Protein AF-A0A348VRL7-F1 (afdb_monomer_lite)

pLDDT: mean 90.18, std 10.06, range [45.16, 97.25]

Secondary structure (DSSP, 8-state):
----EEEEEHHHHHHHHHHHHHHHHHHSS-B--HHHHHHHHGGGEEEEETTTTEEEEETTHHHHHHHHHB--

Structure (mmCIF, N/CA/C/O backbone):
data_AF-A0A348VRL7-F1
#
_entry.id   AF-A0A348VRL7-F1
#
loop_
_atom_site.group_PDB
_atom_site.id
_atom_site.type_symbol
_atom_site.label_atom_id
_atom_site.label_alt_id
_atom_site.label_comp_id
_atom_site.label_asym_id
_atom_site.label_entity_id
_atom_site.label_seq_id
_atom_site.pdbx_PDB_ins_code
_atom_site.Cartn_x
_atom_site.Cartn_y
_atom_site.Cartn_z
_atom_site.occupancy
_atom_site.B_iso_or_equiv
_atom_site.auth_seq_id
_atom_site.auth_comp_id
_atom_site.auth_asym_id
_atom_site.auth_atom_id
_atom_site.pdbx_PDB_model_num
ATOM 1 N N . MET A 1 1 ? -1.469 -20.450 12.844 1.00 45.16 1 MET A N 1
ATOM 2 C CA . MET A 1 1 ? -0.491 -19.393 12.514 1.00 45.16 1 MET A CA 1
ATOM 3 C C . MET A 1 1 ? -1.186 -18.058 12.696 1.00 45.16 1 MET A C 1
ATOM 5 O O . MET A 1 1 ? -2.157 -17.810 11.991 1.00 45.16 1 MET A O 1
ATOM 9 N N . SER A 1 2 ? -0.778 -17.256 13.679 1.00 55.47 2 SER A N 1
ATOM 10 C CA . SER A 1 2 ? -1.330 -15.912 13.873 1.00 55.47 2 SER A CA 1
ATOM 11 C C . SER A 1 2 ? -0.966 -15.076 12.652 1.00 55.47 2 SER A C 1
ATOM 13 O O . SER A 1 2 ? 0.211 -14.945 12.331 1.00 55.47 2 SER A O 1
ATOM 15 N N . THR A 1 3 ? -1.963 -14.582 11.920 1.00 67.62 3 THR A N 1
ATOM 16 C CA . THR A 1 3 ? -1.689 -13.651 10.823 1.00 67.62 3 THR A CA 1
ATOM 17 C C . THR A 1 3 ? -1.339 -12.328 11.479 1.00 67.62 3 THR A C 1
ATOM 19 O O . THR A 1 3 ? -2.227 -11.658 12.001 1.00 67.62 3 THR A O 1
ATOM 22 N N . GLU A 1 4 ? -0.051 -12.001 11.541 1.00 87.69 4 GLU A N 1
ATOM 23 C CA . GLU A 1 4 ? 0.387 -10.700 12.038 1.00 87.69 4 GLU A CA 1
ATOM 24 C C . GLU A 1 4 ? -0.288 -9.605 11.204 1.00 87.69 4 GLU A C 1
ATOM 26 O O . GLU A 1 4 ? -0.318 -9.674 9.971 1.00 87.69 4 GLU A O 1
ATOM 31 N N . ILE A 1 5 ? -0.902 -8.645 11.893 1.00 93.44 5 ILE A N 1
ATOM 32 C CA . ILE A 1 5 ? -1.675 -7.552 11.305 1.00 93.44 5 ILE A CA 1
ATOM 33 C C . ILE A 1 5 ? -1.045 -6.217 11.687 1.00 93.44 5 ILE A C 1
ATOM 35 O O . ILE A 1 5 ? -0.636 -6.011 12.827 1.00 93.44 5 ILE A O 1
ATOM 39 N N . GLU A 1 6 ? -0.983 -5.309 10.721 1.00 94.62 6 GLU A N 1
ATOM 40 C CA . GLU A 1 6 ? -0.479 -3.946 10.866 1.00 94.62 6 GLU A CA 1
ATOM 41 C C . GLU A 1 6 ? -1.623 -2.953 10.630 1.00 94.62 6 GLU A C 1
ATOM 43 O O . GLU A 1 6 ? -2.397 -3.110 9.684 1.00 94.62 6 GLU A O 1
ATOM 48 N N . ILE A 1 7 ? -1.710 -1.911 11.460 1.00 95.75 7 ILE A N 1
ATOM 49 C CA . ILE A 1 7 ? -2.653 -0.802 11.274 1.00 95.75 7 ILE A CA 1
ATOM 50 C C . ILE A 1 7 ? -1.876 0.395 10.733 1.00 95.75 7 ILE A C 1
ATOM 52 O O . ILE A 1 7 ? -0.900 0.829 11.347 1.00 95.75 7 ILE A O 1
ATOM 56 N N . ILE A 1 8 ? -2.302 0.928 9.591 1.00 96.06 8 ILE A N 1
ATOM 57 C CA . ILE A 1 8 ? -1.680 2.097 8.955 1.00 96.06 8 ILE A CA 1
ATOM 58 C C . ILE A 1 8 ? -2.736 3.106 8.523 1.00 96.06 8 ILE A C 1
ATOM 60 O O . ILE A 1 8 ? -3.902 2.767 8.354 1.00 96.06 8 ILE A O 1
ATOM 64 N N . THR A 1 9 ? -2.332 4.346 8.280 1.00 97.25 9 THR A N 1
ATOM 65 C CA . THR A 1 9 ? -3.207 5.357 7.675 1.00 97.25 9 THR A CA 1
ATOM 66 C C . THR A 1 9 ? -3.260 5.225 6.152 1.00 97.25 9 THR A C 1
ATOM 68 O O . THR A 1 9 ? -2.337 4.695 5.526 1.00 97.25 9 THR A O 1
ATOM 71 N N . TYR A 1 10 ? -4.290 5.800 5.523 1.00 95.12 10 TYR A N 1
ATOM 72 C CA . TYR A 1 10 ? -4.358 5.892 4.052 1.00 95.12 10 TYR A CA 1
ATOM 73 C C . TYR A 1 10 ? -3.141 6.592 3.452 1.00 95.12 10 TYR A C 1
ATOM 75 O O . TYR A 1 10 ? -2.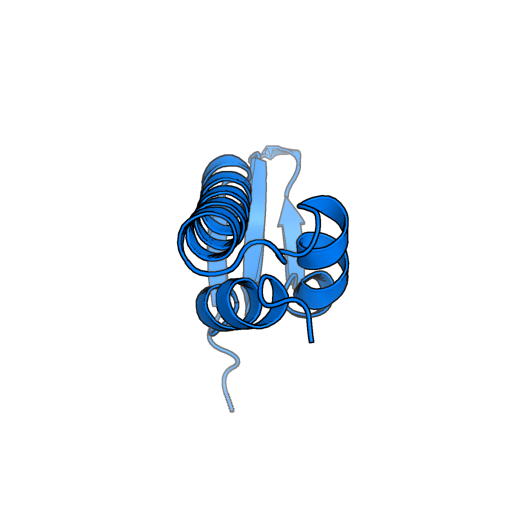637 6.177 2.414 1.00 95.12 10 TYR A O 1
ATOM 83 N N . GLN A 1 11 ? -2.621 7.617 4.132 1.00 96.44 11 GLN A N 1
ATOM 84 C CA . GLN A 1 11 ? -1.417 8.321 3.692 1.00 96.44 11 GLN A CA 1
ATOM 85 C C . GLN A 1 11 ? -0.181 7.421 3.731 1.00 96.44 11 GLN A C 1
ATOM 87 O O . GLN A 1 11 ? 0.659 7.491 2.838 1.00 96.44 11 GLN A O 1
ATOM 92 N N . GLN A 1 12 ? -0.050 6.563 4.746 1.00 96.31 12 GLN A N 1
ATOM 93 C CA . GLN A 1 12 ? 1.065 5.620 4.827 1.00 96.31 12 GLN A CA 1
ATOM 94 C C . GLN A 1 12 ? 0.998 4.567 3.718 1.00 96.31 12 GLN A C 1
ATOM 96 O O . GLN A 1 12 ? 2.041 4.227 3.151 1.00 96.31 12 GLN A O 1
ATOM 101 N N . TRP A 1 13 ? -0.206 4.086 3.396 1.00 95.75 13 TRP A N 1
ATOM 102 C CA . TRP A 1 13 ? -0.441 3.198 2.258 1.00 95.75 13 TRP A CA 1
ATOM 103 C C . TRP A 1 13 ? -0.053 3.872 0.937 1.00 95.75 13 TRP A C 1
ATOM 105 O O . TRP A 1 13 ? 0.816 3.377 0.220 1.00 95.75 13 TRP A O 1
ATOM 115 N N . ASP A 1 14 ? -0.624 5.042 0.662 1.00 95.94 14 ASP A N 1
ATOM 116 C CA . ASP A 1 14 ? -0.420 5.791 -0.580 1.00 95.94 14 ASP A CA 1
ATOM 117 C C . ASP A 1 14 ? 1.052 6.187 -0.780 1.00 95.94 14 ASP A C 1
ATOM 119 O O . ASP A 1 14 ? 1.646 5.960 -1.836 1.00 95.94 14 ASP A O 1
ATOM 123 N N . ALA A 1 15 ? 1.714 6.652 0.284 1.00 96.50 15 ALA A N 1
ATOM 124 C CA . ALA A 1 15 ? 3.141 6.956 0.258 1.00 96.50 15 ALA A CA 1
ATOM 125 C C . ALA A 1 15 ? 4.010 5.708 0.032 1.00 96.50 15 ALA A C 1
ATOM 127 O O . ALA A 1 15 ? 5.105 5.807 -0.527 1.00 96.50 15 ALA A O 1
ATOM 128 N N . ALA A 1 16 ? 3.592 4.527 0.494 1.00 96.12 16 ALA A N 1
ATOM 129 C CA . ALA A 1 16 ? 4.314 3.287 0.221 1.00 96.12 16 ALA A CA 1
ATOM 130 C C . ALA A 1 16 ? 4.195 2.885 -1.255 1.00 96.12 16 ALA A C 1
ATOM 132 O O . ALA A 1 16 ? 5.217 2.589 -1.876 1.00 96.12 16 ALA A O 1
ATOM 133 N N . VAL A 1 17 ? 2.986 2.938 -1.821 1.00 95.94 17 VAL A N 1
ATOM 134 C CA . VAL A 1 17 ? 2.742 2.634 -3.239 1.00 95.94 17 VAL A CA 1
ATOM 135 C C . VAL A 1 17 ? 3.474 3.628 -4.139 1.00 95.94 17 VAL A C 1
ATOM 137 O O . VAL A 1 17 ? 4.259 3.218 -4.994 1.00 95.94 17 VAL A O 1
ATOM 140 N N . SER A 1 18 ? 3.309 4.928 -3.893 1.00 95.50 18 SER A N 1
ATOM 141 C CA . SER A 1 18 ? 3.973 5.990 -4.654 1.00 95.50 18 SER A CA 1
ATOM 142 C C . SER A 1 18 ? 5.496 5.865 -4.629 1.00 95.50 18 SER A C 1
ATOM 144 O O . SER A 1 18 ? 6.147 6.016 -5.661 1.00 95.50 18 SER A O 1
ATOM 146 N N . ARG A 1 19 ? 6.095 5.537 -3.474 1.00 94.62 19 ARG A N 1
ATOM 147 C CA . ARG A 1 19 ? 7.547 5.305 -3.391 1.00 94.62 19 ARG A CA 1
ATOM 148 C C . ARG A 1 19 ? 7.992 4.103 -4.213 1.00 94.62 19 ARG A C 1
ATOM 150 O O . ARG A 1 19 ? 9.031 4.199 -4.854 1.00 94.62 19 ARG A O 1
ATOM 157 N N . ALA A 1 20 ? 7.237 3.007 -4.203 1.00 93.44 20 ALA A N 1
ATOM 158 C CA . ALA A 1 20 ? 7.579 1.822 -4.983 1.00 93.44 20 ALA A CA 1
ATOM 159 C C . ALA A 1 20 ? 7.487 2.091 -6.492 1.00 93.44 20 ALA A C 1
ATOM 161 O O . ALA A 1 20 ? 8.442 1.818 -7.211 1.00 93.44 20 ALA A O 1
ATOM 162 N N . VAL A 1 21 ? 6.399 2.716 -6.955 1.00 93.81 21 VAL A N 1
ATOM 163 C CA . VAL A 1 21 ? 6.235 3.100 -8.368 1.00 93.81 21 VAL A CA 1
ATOM 164 C C . VAL A 1 21 ? 7.338 4.064 -8.809 1.00 93.81 21 VAL A C 1
ATOM 166 O O . VAL A 1 21 ? 7.958 3.855 -9.845 1.00 93.81 21 VAL A O 1
ATOM 169 N N . ASN A 1 22 ? 7.638 5.091 -8.008 1.00 92.44 22 ASN A N 1
ATOM 170 C CA . ASN A 1 22 ? 8.686 6.060 -8.335 1.00 92.44 22 ASN A CA 1
ATOM 171 C C . ASN A 1 22 ? 10.092 5.450 -8.316 1.00 92.44 22 ASN A C 1
ATOM 173 O O . ASN A 1 22 ? 10.944 5.870 -9.097 1.00 92.44 22 ASN A O 1
ATOM 177 N N . ALA A 1 23 ? 10.358 4.500 -7.416 1.00 90.88 23 ALA A N 1
ATOM 178 C CA . ALA A 1 23 ? 11.628 3.785 -7.381 1.00 90.88 23 ALA A CA 1
ATOM 179 C C . ALA A 1 23 ? 11.814 2.953 -8.654 1.00 90.88 23 ALA A C 1
ATOM 181 O O . ALA A 1 23 ? 12.863 3.059 -9.288 1.00 90.88 23 ALA A O 1
ATOM 182 N N . GLU A 1 24 ? 10.777 2.219 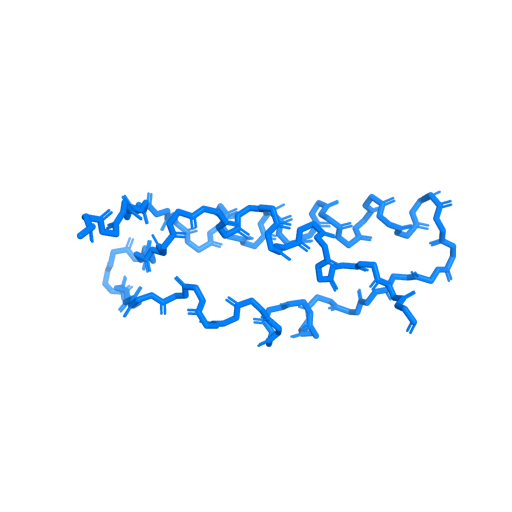-9.069 1.00 90.06 24 GLU A N 1
ATOM 183 C CA . GLU A 1 24 ? 10.822 1.454 -10.313 1.00 90.06 24 GLU A CA 1
ATOM 184 C C . GLU A 1 24 ? 10.954 2.373 -11.519 1.00 90.06 24 GLU A C 1
ATOM 186 O O . GLU A 1 24 ? 11.876 2.169 -12.287 1.00 90.06 24 GLU A O 1
ATOM 191 N N . MET A 1 25 ? 10.175 3.455 -11.627 1.00 86.88 25 MET A N 1
ATOM 192 C CA . MET A 1 25 ? 10.300 4.420 -12.733 1.00 86.88 25 MET A CA 1
ATOM 193 C C . MET A 1 25 ? 11.715 5.001 -12.882 1.00 86.88 25 MET A C 1
ATOM 195 O O . MET A 1 25 ? 12.131 5.315 -13.995 1.00 86.88 25 MET A O 1
ATOM 199 N N . LYS A 1 26 ? 12.451 5.173 -11.773 1.00 84.44 26 LYS A N 1
ATOM 200 C CA . LYS A 1 26 ? 13.835 5.677 -11.780 1.00 84.44 26 LYS A CA 1
ATOM 201 C C . LYS A 1 26 ? 14.866 4.605 -12.142 1.00 84.44 26 LYS A C 1
ATOM 203 O O . LYS A 1 26 ? 15.885 4.947 -12.734 1.00 84.44 26 LYS A O 1
ATOM 208 N N . GLY A 1 27 ? 14.645 3.353 -11.740 1.00 79.06 27 GLY A N 1
ATOM 209 C CA . GLY A 1 27 ? 15.580 2.244 -11.972 1.00 79.06 27 GLY A CA 1
ATOM 210 C C . GLY A 1 27 ? 15.361 1.524 -13.303 1.00 79.06 27 GLY A C 1
ATOM 211 O O . GLY A 1 27 ? 16.315 1.090 -13.940 1.00 79.06 27 GLY A O 1
ATOM 212 N N . ASN A 1 28 ? 14.108 1.446 -13.739 1.00 69.94 28 ASN A N 1
ATOM 213 C CA . ASN A 1 28 ? 13.632 0.765 -14.929 1.00 69.94 28 ASN A CA 1
ATOM 214 C C . ASN A 1 28 ? 12.558 1.655 -15.575 1.00 69.94 28 ASN A C 1
ATOM 216 O O . ASN A 1 28 ? 11.552 1.972 -14.953 1.00 69.94 28 ASN A O 1
ATOM 220 N N . HIS A 1 29 ? 12.687 2.023 -16.853 1.00 71.31 29 HIS A N 1
ATOM 221 C CA . HIS A 1 29 ? 11.671 2.826 -17.572 1.00 71.31 29 HIS A CA 1
ATOM 222 C C . HIS A 1 29 ? 10.324 2.086 -17.793 1.00 71.31 29 HIS A C 1
ATOM 224 O O . HIS A 1 29 ? 9.587 2.366 -18.738 1.00 71.31 29 HIS A O 1
ATOM 230 N N . ARG A 1 30 ? 10.016 1.089 -16.959 1.00 73.44 30 ARG A N 1
ATOM 231 C CA . ARG A 1 30 ? 8.836 0.233 -16.973 1.00 73.44 30 ARG A CA 1
ATOM 232 C C . ARG A 1 30 ? 8.404 -0.017 -15.528 1.00 73.44 30 ARG A C 1
ATOM 234 O O . ARG A 1 30 ? 8.794 -1.008 -14.921 1.00 73.44 30 ARG A O 1
ATOM 241 N N . ALA A 1 31 ? 7.591 0.883 -14.987 1.00 79.69 31 ALA A N 1
ATOM 242 C CA . ALA A 1 31 ? 6.883 0.650 -13.733 1.00 79.69 31 ALA A CA 1
ATOM 243 C C . ALA A 1 31 ? 5.392 0.447 -13.994 1.00 79.69 31 ALA A C 1
ATOM 245 O O . ALA A 1 31 ? 4.828 0.989 -14.950 1.00 79.69 31 ALA A O 1
ATOM 246 N N . MET A 1 32 ? 4.738 -0.310 -13.116 1.00 88.25 32 MET A N 1
ATOM 247 C CA . MET A 1 32 ? 3.281 -0.359 -13.100 1.00 88.25 32 MET A CA 1
ATOM 248 C C . MET A 1 32 ? 2.683 0.974 -12.639 1.00 88.25 32 MET A C 1
ATOM 250 O O . MET A 1 32 ? 3.290 1.726 -11.877 1.00 88.25 32 MET A O 1
ATOM 254 N N . THR A 1 33 ? 1.444 1.245 -13.049 1.00 91.12 33 THR A N 1
ATOM 255 C CA . THR A 1 33 ? 0.697 2.396 -12.533 1.00 91.12 33 THR A CA 1
ATOM 256 C C . THR A 1 33 ? 0.328 2.199 -11.065 1.00 91.12 33 THR A C 1
ATOM 258 O O . THR A 1 33 ? 0.117 1.074 -10.606 1.00 91.12 33 THR A O 1
ATOM 261 N N . HIS A 1 34 ? 0.149 3.307 -10.345 1.00 92.88 34 HIS A N 1
ATOM 262 C CA . HIS A 1 34 ? -0.302 3.310 -8.951 1.00 92.88 34 HIS A CA 1
ATOM 263 C C . HIS A 1 34 ? -1.559 2.448 -8.732 1.00 92.88 34 HIS A C 1
ATOM 265 O O . HIS A 1 34 ? -1.592 1.588 -7.854 1.00 92.88 34 HIS A O 1
ATOM 271 N N . SER A 1 35 ? -2.572 2.619 -9.588 1.00 93.75 35 SER A N 1
ATOM 272 C CA . SER A 1 35 ? -3.816 1.840 -9.547 1.00 93.75 35 SER A CA 1
ATOM 273 C C . SER A 1 35 ? -3.586 0.339 -9.731 1.00 93.75 35 SER A C 1
ATOM 275 O O . SER A 1 35 ? -4.203 -0.469 -9.038 1.00 93.75 35 SER A O 1
ATOM 277 N N . SER A 1 36 ? -2.666 -0.050 -10.616 1.00 92.69 36 SER A N 1
ATOM 278 C CA . SER A 1 36 ? -2.346 -1.458 -10.850 1.00 92.69 36 SER A CA 1
ATOM 279 C C . SER A 1 36 ? -1.643 -2.097 -9.654 1.00 92.69 36 SER A C 1
ATOM 281 O O . SER A 1 36 ? -1.944 -3.240 -9.307 1.00 92.69 36 SER A O 1
ATOM 283 N N . VAL A 1 37 ? -0.744 -1.354 -8.997 1.00 93.56 37 VAL A N 1
ATOM 284 C CA . VAL A 1 37 ? -0.086 -1.807 -7.765 1.00 93.56 37 VAL A CA 1
ATOM 285 C C . VAL A 1 37 ? -1.120 -2.006 -6.661 1.00 93.56 37 VAL A C 1
ATOM 287 O O . VAL A 1 37 ? -1.169 -3.093 -6.090 1.00 93.56 37 VAL A O 1
ATOM 290 N N . CYS A 1 38 ? -1.999 -1.024 -6.428 1.00 94.00 38 CYS A N 1
ATOM 291 C CA . CYS A 1 38 ? -3.086 -1.139 -5.452 1.00 94.00 38 CYS A CA 1
ATOM 292 C C . CYS A 1 38 ? -3.982 -2.357 -5.717 1.00 94.00 38 CYS A C 1
ATOM 294 O O . CYS A 1 38 ? -4.278 -3.115 -4.795 1.00 94.00 38 CYS A O 1
ATOM 296 N N . ASN A 1 39 ? -4.366 -2.598 -6.973 1.00 94.12 39 ASN A N 1
ATOM 297 C CA . ASN A 1 39 ? -5.187 -3.757 -7.330 1.00 94.12 39 ASN A CA 1
ATOM 298 C C . ASN A 1 39 ? -4.481 -5.085 -7.022 1.00 94.12 39 ASN A C 1
ATOM 300 O O . ASN A 1 39 ? -5.094 -6.001 -6.474 1.00 94.12 39 ASN A O 1
ATOM 304 N N . ARG A 1 40 ? -3.181 -5.197 -7.326 1.00 93.12 40 ARG A N 1
ATOM 305 C CA . ARG A 1 40 ? -2.395 -6.415 -7.056 1.00 93.12 40 ARG A CA 1
ATOM 306 C C . ARG A 1 40 ? -2.167 -6.660 -5.564 1.00 93.12 40 ARG A C 1
ATOM 308 O O . ARG A 1 40 ? -2.027 -7.813 -5.149 1.00 93.12 40 ARG A O 1
ATOM 315 N N . THR A 1 41 ? -2.136 -5.606 -4.755 1.00 93.81 41 THR A N 1
ATOM 316 C CA . THR A 1 41 ? -1.895 -5.699 -3.310 1.00 93.81 41 THR A CA 1
ATOM 317 C C . THR A 1 41 ? -3.165 -5.679 -2.469 1.00 93.81 41 THR A C 1
ATOM 319 O O . THR A 1 41 ? -3.086 -5.942 -1.270 1.00 93.81 41 THR A O 1
ATOM 322 N N . HIS A 1 42 ? -4.338 -5.486 -3.078 1.00 93.56 42 HIS A N 1
ATOM 323 C CA . HIS A 1 42 ? -5.624 -5.418 -2.380 1.00 93.56 42 HIS A CA 1
ATOM 324 C C . HIS A 1 42 ? -5.888 -6.640 -1.480 1.00 93.56 42 HIS A C 1
ATOM 326 O O . HIS A 1 42 ? -6.420 -6.502 -0.386 1.00 93.56 42 HIS A O 1
ATOM 332 N N . ARG A 1 43 ? -5.405 -7.833 -1.858 1.00 94.50 43 ARG A N 1
ATOM 333 C CA . ARG A 1 43 ? -5.532 -9.079 -1.068 1.00 94.50 43 ARG A CA 1
ATOM 334 C C . ARG A 1 43 ? -4.902 -9.047 0.340 1.00 94.50 43 ARG A C 1
ATOM 336 O O . ARG A 1 43 ? -5.134 -9.964 1.138 1.00 94.50 43 ARG A O 1
ATOM 343 N N . TYR A 1 44 ? -4.048 -8.058 0.614 1.00 95.25 44 TYR A N 1
ATOM 344 C CA . TYR A 1 44 ? -3.427 -7.843 1.924 1.00 95.25 44 TYR A CA 1
ATOM 345 C C . TYR A 1 44 ? -4.273 -6.963 2.840 1.00 95.25 44 TYR A C 1
ATOM 347 O O . TYR A 1 44 ? -4.040 -6.985 4.045 1.00 95.25 44 TYR A O 1
ATOM 355 N N . ILE A 1 45 ? -5.239 -6.221 2.301 1.00 95.19 45 ILE A N 1
ATOM 356 C CA . ILE A 1 45 ? -6.156 -5.397 3.085 1.00 95.19 45 ILE A CA 1
ATOM 357 C C . ILE A 1 45 ? -7.169 -6.334 3.743 1.00 95.19 45 ILE A C 1
ATOM 359 O O . ILE A 1 45 ? -7.809 -7.146 3.077 1.00 95.19 45 ILE A O 1
ATOM 363 N N . VAL A 1 46 ? -7.253 -6.259 5.067 1.00 95.88 46 VAL A N 1
ATOM 364 C CA . VAL A 1 46 ? -8.199 -7.023 5.888 1.00 95.88 46 VAL A CA 1
ATOM 365 C C . VAL A 1 46 ? -9.437 -6.182 6.165 1.00 95.88 46 VAL A C 1
ATOM 367 O O . VAL A 1 46 ? -10.552 -6.683 6.080 1.00 95.88 46 VAL A O 1
ATOM 370 N N . GLU A 1 47 ? -9.233 -4.904 6.480 1.00 96.00 47 GLU A N 1
ATOM 371 C CA . GLU A 1 47 ? -10.290 -3.990 6.901 1.00 96.00 47 GLU A CA 1
ATOM 372 C C . GLU A 1 47 ? -9.928 -2.553 6.503 1.00 96.00 47 GLU A C 1
ATOM 374 O O . GLU A 1 47 ? -8.759 -2.157 6.564 1.00 96.00 47 GLU A O 1
ATOM 379 N N . ILE A 1 48 ? -10.936 -1.768 6.125 1.00 95.75 48 ILE A N 1
ATOM 380 C CA . ILE A 1 48 ? -10.832 -0.324 5.906 1.00 95.75 48 ILE A CA 1
ATOM 381 C C . ILE A 1 48 ? -11.719 0.358 6.948 1.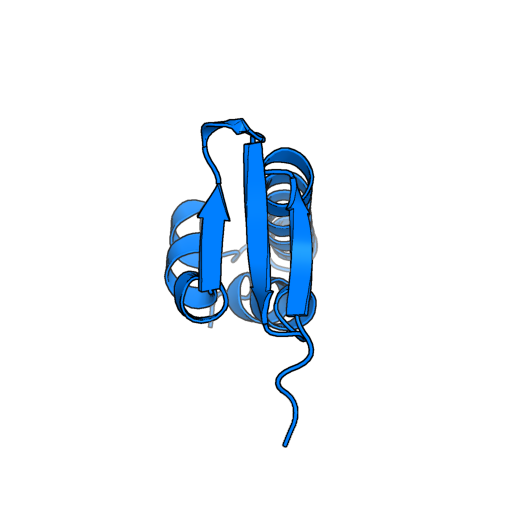00 95.75 48 ILE A C 1
ATOM 383 O O . ILE A 1 48 ? -12.904 0.051 7.047 1.00 95.75 48 ILE A O 1
ATOM 387 N N . ARG A 1 49 ? -11.143 1.282 7.720 1.00 95.62 49 ARG A N 1
ATOM 388 C CA . ARG A 1 49 ? -11.834 2.043 8.767 1.00 95.62 49 ARG A CA 1
ATOM 389 C C . ARG A 1 49 ? -11.938 3.506 8.363 1.00 95.62 49 ARG A C 1
ATOM 391 O O . ARG A 1 49 ? -11.118 4.331 8.766 1.00 95.62 49 ARG A O 1
ATOM 398 N N . ASP A 1 50 ? -12.959 3.826 7.573 1.00 93.19 50 ASP A N 1
ATOM 399 C CA . ASP A 1 50 ? -13.155 5.172 7.009 1.00 93.19 50 ASP A CA 1
ATOM 400 C C . ASP A 1 50 ? -13.262 6.269 8.074 1.00 93.19 50 ASP A C 1
ATOM 402 O O . ASP A 1 50 ? -12.699 7.351 7.899 1.00 93.19 50 ASP A O 1
ATOM 406 N N . GLY A 1 51 ? -13.894 5.978 9.217 1.00 93.50 51 GLY A N 1
ATOM 407 C CA . GLY A 1 51 ? -14.011 6.931 10.327 1.00 93.50 51 GLY A CA 1
ATOM 408 C C . GLY A 1 51 ? -12.666 7.330 10.946 1.00 93.50 51 GLY A C 1
ATOM 409 O O . GLY A 1 51 ? -12.492 8.471 11.364 1.00 93.50 51 GLY A O 1
ATOM 410 N N . GLU A 1 52 ? -11.694 6.417 10.955 1.00 92.44 52 GLU A N 1
ATOM 411 C CA . GLU A 1 52 ? -10.352 6.636 11.513 1.00 92.44 52 GLU A CA 1
ATOM 412 C C . GLU A 1 52 ? -9.317 6.981 10.431 1.00 92.44 52 GLU A C 1
ATOM 414 O O . GLU A 1 52 ? -8.185 7.354 10.742 1.00 92.44 52 GLU A O 1
ATOM 419 N N . ARG A 1 53 ? -9.691 6.866 9.150 1.00 95.69 53 ARG A N 1
ATOM 420 C CA . ARG A 1 53 ? -8.794 6.962 7.987 1.00 95.69 53 ARG A CA 1
ATOM 421 C C . ARG A 1 53 ? -7.627 5.967 8.049 1.00 95.69 53 ARG A C 1
ATOM 423 O O . ARG A 1 53 ? -6.504 6.273 7.619 1.00 95.69 53 ARG A O 1
ATOM 430 N N . THR A 1 54 ? -7.897 4.781 8.591 1.00 97.19 54 THR A N 1
ATOM 431 C CA . THR A 1 54 ? -6.927 3.697 8.776 1.00 97.19 54 THR A CA 1
ATOM 432 C C . THR A 1 54 ? -7.315 2.435 8.010 1.00 97.19 54 THR A C 1
ATOM 434 O O . THR A 1 54 ? -8.450 2.242 7.573 1.00 97.19 54 THR A O 1
ATOM 437 N N . MET A 1 55 ? -6.326 1.573 7.806 1.00 96.88 55 MET A N 1
ATOM 438 C CA . MET A 1 55 ? -6.436 0.272 7.160 1.00 96.88 55 MET A CA 1
ATOM 439 C C . MET A 1 55 ? -5.745 -0.758 8.035 1.00 96.88 55 MET A C 1
ATOM 441 O O . MET A 1 55 ? -4.660 -0.501 8.560 1.00 96.88 55 MET A O 1
ATOM 445 N N . VAL A 1 56 ? -6.351 -1.934 8.136 1.00 96.31 56 VAL A N 1
ATOM 446 C CA . VAL A 1 56 ? -5.739 -3.108 8.753 1.00 96.31 56 VAL A CA 1
ATOM 447 C C . VAL A 1 56 ? -5.241 -4.008 7.636 1.00 96.31 56 VAL A C 1
ATOM 449 O O . VAL A 1 56 ? -6.010 -4.381 6.746 1.00 96.31 56 VAL A O 1
ATOM 452 N N . LEU A 1 57 ? -3.959 -4.359 7.662 1.00 96.25 57 LEU A N 1
ATOM 453 C CA . LEU A 1 57 ? -3.331 -5.180 6.633 1.00 96.25 57 LEU A CA 1
ATOM 454 C C . LEU A 1 57 ? -2.617 -6.382 7.221 1.00 96.25 57 LEU A C 1
ATOM 456 O O . LEU A 1 57 ? -2.084 -6.329 8.322 1.00 96.25 57 LEU A O 1
ATOM 460 N N . LYS A 1 58 ? -2.542 -7.452 6.432 1.00 95.56 58 LYS A N 1
ATOM 461 C CA . LYS A 1 58 ? -1.681 -8.603 6.714 1.00 95.56 58 LYS A CA 1
ATOM 462 C C . LYS A 1 58 ? -0.211 -8.185 6.627 1.00 95.56 58 LYS A C 1
ATOM 464 O O .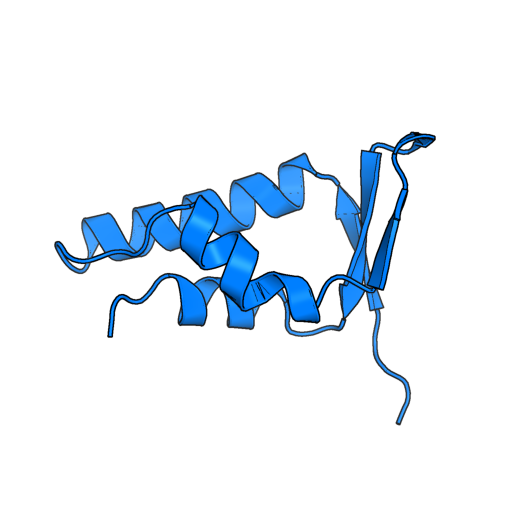 LYS A 1 58 ? 0.171 -7.439 5.717 1.00 95.56 58 LYS A O 1
ATOM 469 N N . ALA A 1 59 ? 0.619 -8.727 7.512 1.00 90.44 59 ALA A N 1
ATOM 470 C CA . ALA A 1 59 ? 2.066 -8.575 7.455 1.00 90.44 59 ALA A CA 1
ATOM 471 C C . ALA A 1 59 ? 2.614 -8.955 6.067 1.00 90.44 59 ALA A C 1
ATOM 473 O O . ALA A 1 59 ? 2.087 -9.821 5.361 1.00 90.44 59 ALA A O 1
ATOM 474 N N . GLY A 1 60 ? 3.671 -8.258 5.647 1.00 91.56 60 GLY A N 1
ATOM 475 C CA . GLY A 1 60 ? 4.276 -8.432 4.322 1.00 91.56 60 GLY A CA 1
ATOM 476 C C . GLY A 1 60 ? 3.654 -7.582 3.206 1.00 91.56 60 GLY A C 1
ATOM 477 O O . GLY A 1 60 ? 4.166 -7.597 2.083 1.00 91.56 60 GLY A O 1
ATOM 478 N N . TRP A 1 61 ? 2.627 -6.772 3.496 1.00 94.69 61 TRP A N 1
ATOM 479 C CA . TRP A 1 61 ? 2.015 -5.843 2.532 1.00 94.69 61 TRP A CA 1
ATOM 480 C C . TRP A 1 61 ? 3.040 -4.892 1.882 1.00 94.69 61 TRP A C 1
ATOM 482 O O . TRP A 1 61 ? 2.979 -4.636 0.679 1.00 94.69 61 TRP A O 1
ATOM 492 N N . ARG A 1 62 ? 4.045 -4.427 2.642 1.00 94.81 62 ARG A N 1
ATOM 493 C CA . ARG A 1 62 ? 5.118 -3.546 2.138 1.00 94.81 62 ARG A CA 1
ATOM 494 C C . ARG A 1 62 ? 5.946 -4.209 1.043 1.00 94.81 62 ARG A C 1
ATOM 496 O O . ARG A 1 62 ? 6.253 -3.581 0.032 1.00 94.81 62 ARG A O 1
ATOM 503 N N . GLN A 1 63 ? 6.319 -5.471 1.249 1.00 94.38 63 GLN A N 1
ATOM 504 C CA . GLN A 1 63 ? 7.092 -6.227 0.267 1.00 94.38 63 GLN A CA 1
ATOM 505 C C . GLN A 1 63 ? 6.231 -6.553 -0.954 1.00 94.38 63 GLN A C 1
ATOM 507 O O . GLN A 1 63 ? 6.710 -6.454 -2.080 1.00 94.38 63 GLN A O 1
ATOM 512 N N . ALA A 1 64 ? 4.948 -6.862 -0.745 1.00 94.12 64 ALA A N 1
ATOM 513 C CA . ALA A 1 64 ? 4.007 -7.079 -1.835 1.00 94.12 64 ALA A CA 1
ATOM 514 C C . ALA A 1 64 ? 3.855 -5.840 -2.731 1.00 94.12 64 ALA A C 1
ATOM 516 O O . ALA A 1 64 ? 3.862 -5.989 -3.947 1.00 94.12 64 ALA A O 1
ATOM 517 N N . ILE A 1 65 ? 3.792 -4.630 -2.158 1.00 95.38 65 ILE A N 1
ATOM 518 C CA . ILE A 1 65 ? 3.794 -3.369 -2.923 1.00 95.38 65 ILE A CA 1
ATOM 519 C C . ILE A 1 65 ? 5.058 -3.233 -3.768 1.00 95.38 65 ILE A C 1
ATOM 521 O O . ILE A 1 65 ? 4.955 -2.948 -4.959 1.00 95.38 65 ILE A O 1
ATOM 525 N N . LYS A 1 66 ? 6.239 -3.456 -3.177 1.00 92.88 66 LYS A N 1
ATOM 526 C CA . LYS A 1 66 ? 7.510 -3.375 -3.914 1.00 92.88 66 LYS A CA 1
ATOM 527 C C . LYS A 1 66 ? 7.524 -4.328 -5.105 1.00 92.88 66 LYS A C 1
ATOM 529 O O . LYS A 1 66 ? 7.813 -3.908 -6.214 1.00 92.88 66 LYS A O 1
ATOM 534 N N . LEU A 1 67 ? 7.154 -5.589 -4.882 1.00 92.06 67 LEU A N 1
ATOM 535 C CA . LEU A 1 67 ? 7.116 -6.602 -5.937 1.00 92.06 67 LEU A CA 1
ATOM 536 C C . LEU A 1 67 ? 6.052 -6.299 -6.999 1.00 92.06 67 LEU A C 1
ATOM 538 O O . LEU A 1 67 ? 6.277 -6.543 -8.178 1.00 92.06 67 LEU A O 1
ATOM 542 N N . ALA A 1 68 ? 4.902 -5.754 -6.600 1.00 92.06 68 ALA A N 1
ATOM 543 C CA . ALA A 1 68 ? 3.829 -5.402 -7.521 1.00 92.06 68 ALA A CA 1
ATOM 544 C C . ALA A 1 68 ? 4.152 -4.180 -8.394 1.00 92.06 68 ALA A C 1
ATOM 546 O O . ALA A 1 68 ? 3.564 -4.057 -9.464 1.00 92.06 68 ALA A O 1
ATOM 547 N N . ALA A 1 69 ? 5.054 -3.292 -7.965 1.00 92.12 69 ALA A N 1
A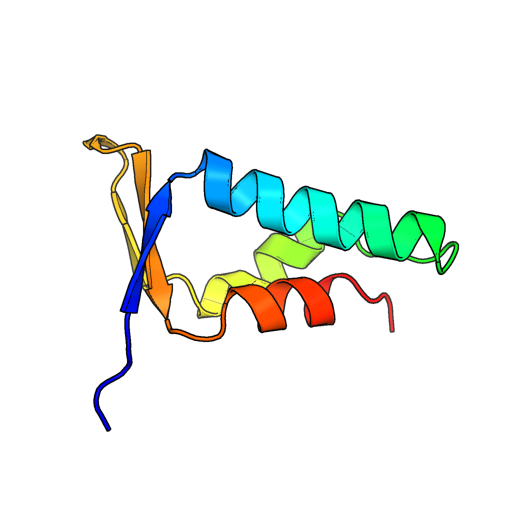TOM 548 C CA . ALA A 1 69 ? 5.473 -2.127 -8.748 1.00 92.12 69 ALA A CA 1
ATOM 549 C C . ALA A 1 69 ? 6.337 -2.491 -9.968 1.00 92.12 69 ALA A C 1
ATOM 551 O O . ALA A 1 69 ? 6.359 -1.737 -10.945 1.00 92.12 69 ALA A O 1
ATOM 552 N N . ILE A 1 70 ? 6.993 -3.653 -9.933 1.00 90.12 70 ILE A N 1
ATOM 553 C CA . ILE A 1 70 ? 7.843 -4.161 -11.010 1.00 90.12 70 ILE A CA 1
ATOM 554 C C . ILE A 1 70 ? 6.947 -4.602 -12.176 1.00 90.12 70 ILE A C 1
ATOM 556 O O . ILE A 1 70 ? 6.174 -5.560 -12.058 1.00 90.12 70 ILE A O 1
ATOM 560 N N . ALA A 1 71 ? 7.038 -3.903 -13.312 1.00 71.25 71 ALA A N 1
ATOM 561 C CA . ALA A 1 71 ? 6.368 -4.323 -14.537 1.00 71.25 71 ALA A CA 1
ATOM 562 C C . ALA A 1 71 ? 7.116 -5.532 -15.117 1.00 71.25 71 ALA A C 1
ATOM 564 O O . ALA A 1 71 ? 8.230 -5.398 -15.622 1.00 71.25 71 ALA A O 1
ATOM 565 N N . THR A 1 72 ? 6.515 -6.712 -14.973 1.00 64.06 72 THR A N 1
ATOM 566 C CA . THR A 1 72 ? 6.989 -7.972 -15.567 1.00 64.06 72 THR A CA 1
ATOM 567 C C . THR A 1 72 ? 6.499 -8.101 -16.998 1.00 64.06 72 THR A C 1
ATOM 569 O O . THR A 1 72 ? 5.326 -7.730 -17.237 1.00 64.06 72 THR A O 1
#

Radius of gyration: 12.5 Å; chains: 1; bounding box: 30×28×31 Å
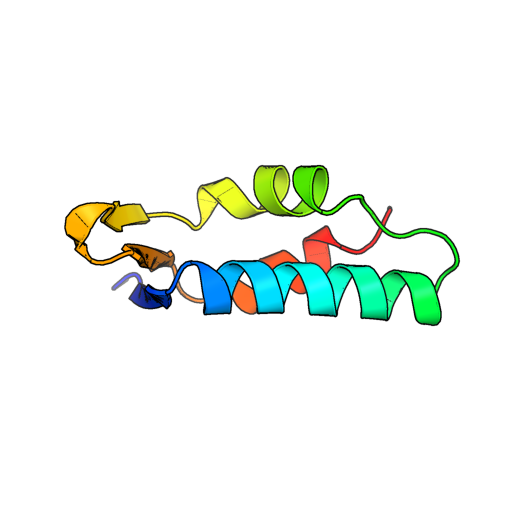
Foldseek 3Di:
DPQDKDKDAPVVVLVLLVVLLVVCVVVPVDWDDSVQLCVQLVVQWPDQDVVVNMTMGGPPSSVSSNVSGDDD

Sequence (72 aa):
MSTEIEIITYQQWDAAVSRAVNAEMKGNHRAMTHSSVCNRTHRYIVEIRDGERTMVLKAGWRQAIKLAAIAT